Protein AF-A0A7Y7NS50-F1 (afdb_monomer_lite)

Structure (mmCIF, N/CA/C/O backbone):
data_AF-A0A7Y7NS50-F1
#
_entry.id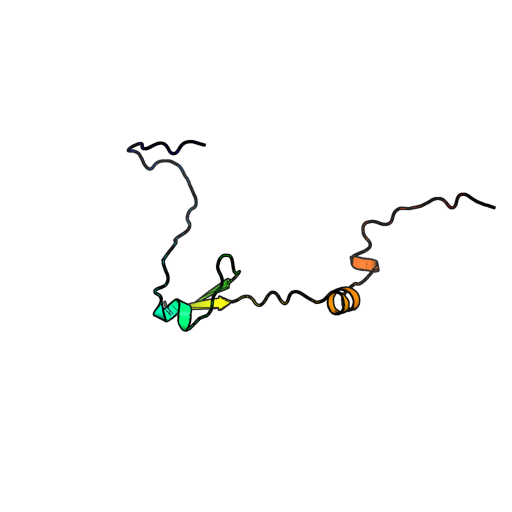   AF-A0A7Y7NS50-F1
#
loop_
_atom_site.group_PDB
_atom_site.id
_atom_site.type_symbol
_atom_site.label_atom_id
_atom_site.label_alt_id
_atom_site.label_comp_id
_atom_site.label_asym_id
_atom_site.label_entity_id
_atom_site.label_seq_id
_atom_site.pdbx_PDB_ins_code
_atom_site.Cartn_x
_atom_site.Cartn_y
_atom_site.Cartn_z
_atom_site.occupancy
_atom_site.B_iso_or_equiv
_atom_site.auth_seq_id
_atom_site.auth_comp_id
_atom_site.auth_asym_id
_atom_site.auth_atom_id
_atom_site.pdbx_PDB_model_num
ATOM 1 N N . MET A 1 1 ? 2.219 32.523 -0.103 1.00 40.81 1 MET A N 1
ATOM 2 C CA . MET A 1 1 ? 0.926 31.965 -0.554 1.00 40.81 1 MET A CA 1
ATOM 3 C C . MET A 1 1 ? -0.045 32.061 0.616 1.00 40.81 1 MET A C 1
ATOM 5 O O . MET A 1 1 ? 0.149 31.368 1.604 1.00 40.81 1 MET A O 1
ATOM 9 N N . GLY A 1 2 ? -0.951 33.042 0.595 1.00 37.78 2 GLY A N 1
ATOM 10 C CA . GLY A 1 2 ? -1.786 33.409 1.746 1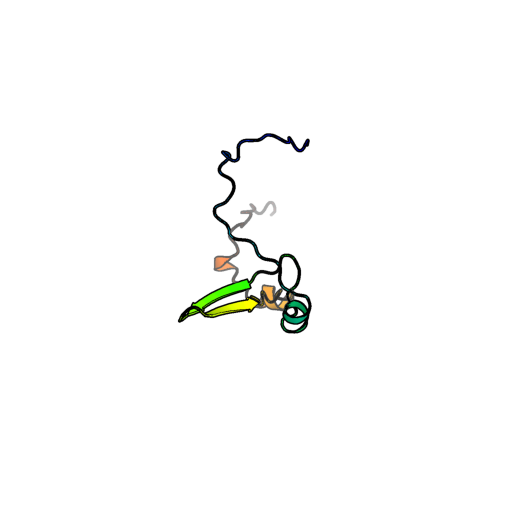.00 37.78 2 GLY A CA 1
ATOM 11 C C . GLY A 1 2 ? -3.098 32.630 1.790 1.00 37.78 2 GLY A C 1
ATOM 12 O O . GLY A 1 2 ? -3.775 32.503 0.773 1.00 37.78 2 GLY A O 1
ATOM 13 N N . TRP A 1 3 ? -3.461 32.140 2.971 1.00 27.67 3 TRP A N 1
ATOM 14 C CA . TRP A 1 3 ? -4.760 31.530 3.235 1.00 27.67 3 TRP A CA 1
ATOM 15 C C . TRP A 1 3 ? -5.789 32.649 3.413 1.00 27.67 3 TRP A C 1
ATOM 17 O O . TRP A 1 3 ? -5.653 33.469 4.322 1.00 27.67 3 TRP A O 1
ATOM 27 N N . LYS A 1 4 ? -6.796 32.723 2.534 1.00 41.41 4 LYS A N 1
ATOM 28 C CA . LYS A 1 4 ? -7.932 33.634 2.714 1.00 41.41 4 LYS A CA 1
ATOM 29 C C . LYS A 1 4 ? -9.060 32.927 3.455 1.00 41.41 4 LYS A C 1
ATOM 31 O O . LYS A 1 4 ? -9.574 31.912 3.000 1.00 41.41 4 LYS A O 1
ATOM 36 N N . THR A 1 5 ? -9.456 33.525 4.571 1.00 60.62 5 THR A N 1
ATOM 37 C CA . THR A 1 5 ? -10.749 33.333 5.218 1.00 60.62 5 THR A CA 1
ATOM 38 C C . THR A 1 5 ? -11.821 34.037 4.382 1.00 60.62 5 THR A C 1
ATOM 40 O O . THR A 1 5 ? -11.657 35.188 3.976 1.00 60.62 5 THR A O 1
ATOM 43 N N . GLY A 1 6 ? -12.909 33.337 4.075 1.00 35.88 6 GLY A N 1
ATOM 44 C CA . GLY A 1 6 ? -14.010 33.880 3.289 1.00 35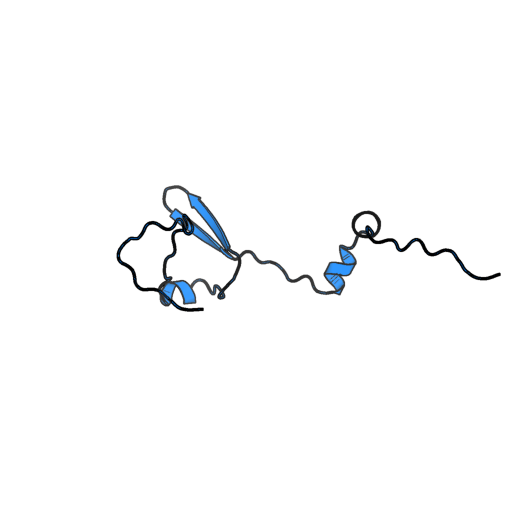.88 6 GLY A CA 1
ATOM 45 C C . GLY A 1 6 ? -15.196 32.931 3.311 1.00 35.88 6 GLY A C 1
ATOM 46 O O . GLY A 1 6 ? -15.166 31.871 2.699 1.00 35.88 6 GLY A O 1
ATOM 47 N N . THR A 1 7 ? -16.221 33.313 4.064 1.00 46.25 7 THR A N 1
ATOM 48 C CA . THR A 1 7 ? -17.570 32.743 4.070 1.00 46.25 7 THR A CA 1
ATOM 49 C C . THR A 1 7 ? -18.098 32.592 2.643 1.00 46.25 7 THR A C 1
ATOM 51 O O . THR A 1 7 ? -18.424 33.584 1.997 1.00 46.25 7 THR A O 1
ATOM 54 N N . GLY A 1 8 ? -18.160 31.355 2.156 1.00 38.34 8 GLY A N 1
ATOM 55 C CA . GLY A 1 8 ? -18.622 31.032 0.808 1.00 38.34 8 GLY A CA 1
ATOM 56 C C . GLY A 1 8 ? -17.861 29.836 0.256 1.00 38.34 8 GLY A C 1
ATOM 57 O O . GLY A 1 8 ? -16.941 29.996 -0.540 1.00 38.34 8 GLY A O 1
ATOM 58 N N . TRP A 1 9 ? -18.222 28.630 0.698 1.00 35.22 9 TRP A N 1
ATOM 59 C CA . TRP A 1 9 ? -17.658 27.394 0.154 1.00 35.22 9 TRP A CA 1
ATOM 60 C C . TRP A 1 9 ? -18.265 27.130 -1.227 1.00 35.22 9 TRP A C 1
ATOM 62 O O . TRP A 1 9 ? -19.231 26.394 -1.381 1.00 35.22 9 TRP A O 1
ATOM 72 N N . GLY A 1 10 ? -17.716 27.813 -2.225 1.00 47.28 10 GLY A N 1
ATOM 73 C CA . GLY A 1 10 ? -18.054 27.679 -3.636 1.00 47.28 10 GLY A CA 1
ATOM 74 C C . GLY A 1 10 ? -16.793 27.757 -4.486 1.00 47.28 10 GLY A C 1
ATOM 75 O O . GLY A 1 10 ? -16.708 28.566 -5.400 1.00 47.28 10 GLY A O 1
ATOM 76 N N . GLY A 1 11 ? -15.787 26.956 -4.138 1.00 44.97 11 GLY A N 1
ATOM 77 C CA . GLY A 1 11 ? -14.652 26.644 -4.998 1.00 44.97 11 GLY A CA 1
ATOM 78 C C . GLY A 1 11 ? -14.615 25.135 -5.167 1.00 44.97 11 GLY A C 1
ATOM 79 O O . GLY A 1 11 ? -14.538 24.421 -4.170 1.00 44.97 11 GLY A O 1
ATOM 80 N N . VAL A 1 12 ? -14.728 24.649 -6.404 1.00 54.16 12 VAL A N 1
ATOM 81 C CA . VAL A 1 12 ? -14.672 23.213 -6.701 1.00 54.16 12 VAL A CA 1
ATOM 82 C C . VAL A 1 12 ? -13.235 22.749 -6.481 1.00 54.16 12 VAL A C 1
ATOM 84 O O . VAL A 1 12 ? -12.392 22.808 -7.371 1.00 54.16 12 VAL A O 1
ATOM 87 N N . MET A 1 13 ? -12.943 22.339 -5.256 1.00 41.88 13 MET A N 1
ATOM 88 C CA . MET A 1 13 ? -11.796 21.513 -4.927 1.00 41.88 13 MET A CA 1
ATOM 89 C C . MET A 1 13 ? -12.344 20.099 -4.741 1.00 41.88 13 MET A C 1
ATOM 91 O O . MET A 1 13 ? -13.339 19.921 -4.049 1.00 41.88 13 MET A O 1
ATOM 95 N N . ASN A 1 14 ? -11.733 19.139 -5.442 1.00 45.84 14 ASN A N 1
ATOM 96 C CA . ASN A 1 14 ? -11.740 17.694 -5.180 1.00 45.84 14 ASN A CA 1
ATOM 97 C C . ASN A 1 14 ? -13.003 17.058 -4.542 1.00 45.84 14 ASN A C 1
ATOM 99 O O . ASN A 1 14 ? -13.278 17.211 -3.360 1.00 45.84 14 ASN A O 1
ATOM 103 N N . ASN A 1 15 ? -13.687 16.170 -5.273 1.00 59.44 15 ASN A N 1
ATOM 104 C CA . ASN A 1 15 ? -14.773 15.334 -4.727 1.00 59.44 15 ASN A CA 1
ATOM 105 C C . ASN A 1 15 ? -14.253 14.136 -3.891 1.00 59.44 15 ASN A C 1
ATOM 107 O O . ASN A 1 15 ? -14.718 13.008 -4.044 1.00 59.44 15 ASN A O 1
ATOM 111 N N . SER A 1 16 ? -13.237 14.355 -3.056 1.00 70.12 16 SER A N 1
ATOM 112 C CA . SER A 1 16 ? -12.569 13.293 -2.299 1.00 70.12 16 SER A CA 1
ATOM 113 C C . SER A 1 16 ? -12.959 13.345 -0.823 1.00 70.12 16 SER A C 1
ATOM 115 O O . SER A 1 16 ? -12.826 14.382 -0.171 1.00 70.12 16 SER A O 1
ATOM 117 N N . LEU A 1 17 ? -13.402 12.208 -0.281 1.00 73.88 17 LEU A N 1
ATOM 118 C CA . LEU A 1 17 ? -13.657 12.036 1.148 1.00 73.88 17 LEU A CA 1
ATOM 119 C C . LEU A 1 17 ? -12.348 11.692 1.865 1.00 73.88 17 LEU A C 1
ATOM 121 O O . LEU A 1 17 ? -11.666 10.739 1.494 1.00 73.88 17 LEU A O 1
ATOM 125 N N . HIS A 1 18 ? -12.025 12.440 2.918 1.00 75.94 18 HIS A N 1
ATOM 126 C CA . HIS A 1 18 ? -10.855 12.184 3.755 1.00 75.94 18 HIS A CA 1
ATOM 127 C C . HIS A 1 18 ? -11.304 11.909 5.191 1.00 75.94 18 HIS A C 1
ATOM 129 O O . HIS A 1 18 ? -12.141 12.630 5.734 1.00 75.94 18 HIS A O 1
ATOM 135 N N . GLY A 1 19 ? -10.732 10.878 5.810 1.00 77.69 19 GLY A N 1
ATOM 136 C CA . GLY A 1 19 ? -10.979 10.503 7.201 1.00 77.69 19 GLY A CA 1
ATOM 137 C C . GLY A 1 19 ? -9.669 10.339 7.966 1.00 77.69 19 GLY A C 1
AT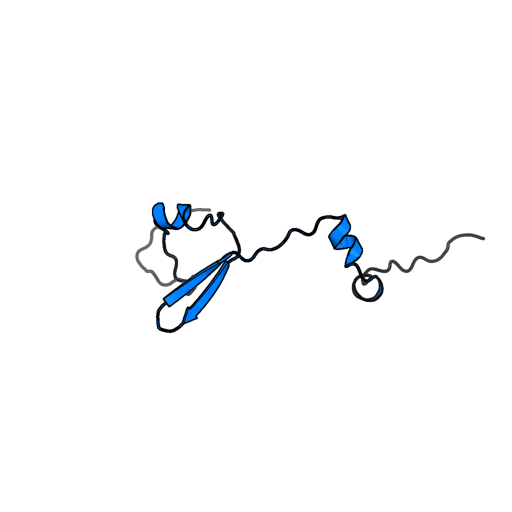OM 138 O O . GLY A 1 19 ? -8.624 10.078 7.373 1.00 77.69 19 GLY A O 1
ATOM 139 N N . ARG A 1 20 ? -9.713 10.503 9.291 1.00 83.38 20 ARG A N 1
ATOM 140 C CA . ARG A 1 20 ? -8.580 10.184 10.169 1.00 83.38 20 ARG A CA 1
ATOM 141 C C . ARG A 1 20 ? -8.704 8.743 10.642 1.00 83.38 20 ARG A C 1
ATOM 143 O O . ARG A 1 20 ? -9.768 8.348 11.111 1.00 83.38 20 ARG A O 1
ATOM 150 N N . LEU A 1 21 ? -7.615 7.987 10.555 1.00 81.44 21 LEU A N 1
ATOM 151 C CA . LEU A 1 21 ? -7.511 6.686 11.206 1.00 81.44 21 LEU A CA 1
ATOM 152 C C . LEU A 1 21 ? -7.161 6.897 12.680 1.00 81.44 21 LEU A C 1
ATOM 154 O O . LEU A 1 21 ? -6.282 7.692 13.009 1.00 81.44 21 LEU A O 1
ATOM 158 N N . SER A 1 22 ? -7.870 6.204 13.565 1.00 84.50 22 SER A N 1
ATOM 159 C CA . SER A 1 22 ? -7.543 6.167 14.990 1.00 84.50 22 SER A CA 1
ATOM 160 C C . SER A 1 22 ? -6.222 5.423 15.227 1.00 84.50 22 SER A C 1
ATOM 162 O O . SER A 1 22 ? -5.887 4.497 14.487 1.00 84.50 22 SER A O 1
ATOM 164 N N . ASP A 1 23 ? -5.495 5.777 16.292 1.00 80.19 23 ASP A N 1
ATOM 165 C CA . ASP A 1 23 ? -4.177 5.200 16.617 1.00 80.19 23 ASP A CA 1
ATOM 166 C C . ASP A 1 23 ? -4.173 3.668 16.705 1.00 80.19 23 ASP A C 1
ATOM 168 O O . ASP A 1 23 ? -3.195 3.019 16.341 1.00 80.19 23 ASP A O 1
ATOM 172 N N . ASN A 1 24 ? -5.259 3.067 17.195 1.00 83.31 24 ASN A N 1
ATOM 173 C CA . ASN A 1 24 ? -5.405 1.612 17.270 1.00 83.31 24 ASN A CA 1
ATOM 174 C C . ASN A 1 24 ? -5.441 0.962 15.878 1.00 83.31 24 ASN A C 1
ATOM 176 O O . ASN A 1 24 ? -4.809 -0.073 15.677 1.00 83.31 24 ASN A O 1
ATOM 180 N N . VAL A 1 25 ? -6.124 1.583 14.914 1.00 81.25 25 VAL A N 1
ATOM 181 C CA . VAL A 1 25 ? -6.192 1.109 13.528 1.00 81.25 25 VAL A CA 1
ATOM 182 C C . VAL A 1 25 ? -4.850 1.317 12.830 1.00 81.25 25 VAL A C 1
ATOM 184 O O . VAL A 1 25 ? -4.366 0.400 12.176 1.00 81.25 25 VAL A O 1
ATOM 187 N N . ALA A 1 26 ? -4.200 2.466 13.036 1.00 78.44 26 ALA A N 1
ATOM 188 C CA . ALA A 1 26 ? -2.879 2.750 12.468 1.00 78.44 26 ALA A CA 1
ATOM 189 C C . ALA A 1 26 ? -1.779 1.805 12.992 1.00 78.44 26 ALA A C 1
ATOM 191 O O . ALA A 1 26 ? -0.856 1.454 12.264 1.00 78.44 26 ALA A O 1
ATOM 192 N N . LYS A 1 27 ? -1.873 1.357 14.251 1.00 76.44 27 LYS A N 1
ATOM 193 C CA . LYS A 1 27 ? -0.951 0.353 14.811 1.00 76.44 27 LYS A CA 1
ATOM 194 C C . LYS A 1 27 ? -1.226 -1.057 14.291 1.00 76.44 27 LYS A C 1
ATOM 196 O O . LYS A 1 27 ? -0.288 -1.823 14.106 1.00 76.44 27 LYS A O 1
ATOM 201 N N . ALA A 1 28 ? -2.497 -1.408 14.092 1.00 80.00 28 ALA A N 1
ATOM 202 C CA . ALA A 1 28 ? -2.898 -2.725 13.600 1.00 80.00 28 ALA A CA 1
ATOM 203 C C . ALA A 1 28 ? -2.632 -2.901 12.095 1.00 80.00 28 ALA A C 1
ATOM 205 O O . ALA A 1 28 ? -2.359 -4.008 11.640 1.00 80.00 28 ALA A O 1
ATOM 206 N N . ALA A 1 29 ? -2.689 -1.809 11.336 1.00 76.81 29 ALA A N 1
ATOM 207 C CA . ALA A 1 29 ? -2.335 -1.747 9.929 1.00 76.81 29 ALA A CA 1
ATOM 208 C C . ALA A 1 29 ? -1.232 -0.691 9.770 1.00 76.81 29 ALA A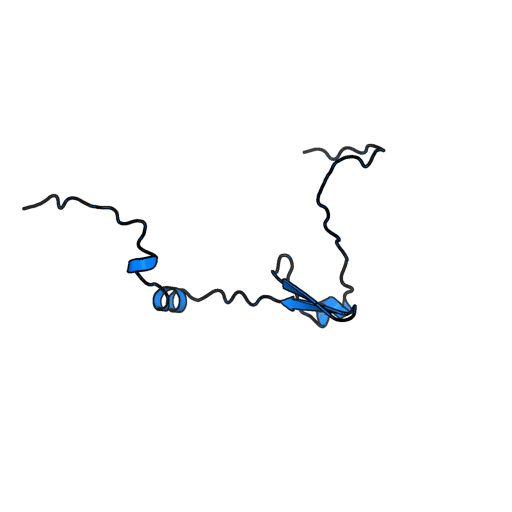 C 1
ATOM 210 O O . ALA A 1 29 ? -1.575 0.485 9.634 1.00 76.81 29 ALA A O 1
ATOM 211 N N . PRO A 1 30 ? 0.063 -1.078 9.825 1.00 73.94 30 PRO A N 1
ATOM 212 C CA . PRO A 1 30 ? 1.192 -0.152 9.744 1.00 73.94 30 PRO A CA 1
ATOM 213 C C . PRO A 1 30 ? 1.285 0.446 8.336 1.00 73.94 30 PRO A C 1
ATOM 215 O O . PRO A 1 30 ? 2.079 0.023 7.499 1.00 73.94 30 PRO A O 1
ATOM 218 N N . LEU A 1 31 ? 0.407 1.407 8.070 1.00 76.62 31 LEU A N 1
ATOM 219 C CA . LEU A 1 31 ? 0.366 2.207 6.863 1.00 76.62 31 LEU A CA 1
ATOM 220 C C . LEU A 1 31 ? 1.282 3.412 7.064 1.00 76.62 31 LEU A C 1
ATOM 222 O O . LEU A 1 31 ? 1.217 4.092 8.091 1.00 76.62 31 LEU A O 1
ATOM 226 N N . CYS A 1 32 ? 2.128 3.684 6.080 1.00 79.44 32 CYS A N 1
ATOM 227 C CA . CYS A 1 32 ? 2.975 4.867 6.075 1.00 79.44 32 CYS A CA 1
ATOM 228 C C . CYS A 1 32 ? 2.214 6.080 5.509 1.00 79.44 32 CYS A C 1
ATOM 230 O O . CYS A 1 32 ? 1.329 5.918 4.662 1.00 79.44 32 CYS A O 1
ATOM 232 N N . PRO A 1 33 ? 2.570 7.308 5.926 1.00 75.44 33 PRO A N 1
ATOM 233 C CA . PRO A 1 33 ? 2.155 8.517 5.220 1.00 75.44 33 PRO A CA 1
ATOM 234 C C . PRO A 1 33 ? 2.507 8.422 3.729 1.00 75.44 33 PRO A C 1
ATOM 236 O O . PRO A 1 33 ? 3.542 7.858 3.377 1.00 75.44 33 PRO A O 1
ATOM 239 N N . ASP A 1 34 ? 1.628 8.938 2.869 1.00 77.25 34 ASP A N 1
ATOM 240 C CA . ASP A 1 34 ? 1.772 8.942 1.402 1.00 77.25 34 ASP A CA 1
ATOM 241 C C . ASP A 1 34 ? 1.879 7.556 0.734 1.00 77.25 34 ASP A C 1
ATOM 243 O O . ASP A 1 34 ? 2.172 7.443 -0.458 1.00 77.25 34 ASP A O 1
ATOM 247 N N . GLN A 1 35 ? 1.591 6.479 1.470 1.00 81.88 35 GLN A N 1
ATOM 248 C CA . GLN A 1 35 ? 1.583 5.131 0.918 1.00 81.88 35 GLN A CA 1
ATOM 249 C C . GLN A 1 35 ? 0.396 4.914 -0.029 1.00 81.88 35 GLN A C 1
ATOM 251 O O . GLN A 1 35 ? -0.753 5.225 0.289 1.00 81.88 35 GLN A O 1
ATOM 256 N N . MET A 1 36 ? 0.657 4.278 -1.174 1.00 83.25 36 MET A N 1
ATOM 257 C CA . MET A 1 36 ? -0.412 3.805 -2.050 1.00 83.25 36 MET A CA 1
ATOM 258 C C . MET A 1 36 ? -1.147 2.610 -1.438 1.00 83.25 36 MET A C 1
ATOM 260 O O . MET A 1 36 ? -0.545 1.625 -1.002 1.00 83.25 36 MET A O 1
ATOM 264 N N . VAL A 1 37 ? -2.474 2.674 -1.463 1.00 86.94 37 VAL A N 1
ATOM 265 C CA . VAL A 1 37 ? -3.358 1.624 -0.957 1.00 86.94 37 VAL A CA 1
ATOM 266 C C . VAL A 1 37 ? -4.390 1.250 -2.009 1.00 86.94 37 VAL A C 1
ATOM 268 O O . VAL A 1 37 ? -4.826 2.076 -2.812 1.00 86.94 37 VAL A O 1
ATOM 271 N N . ARG A 1 38 ? -4.799 -0.013 -1.997 1.00 88.00 38 ARG A N 1
ATOM 272 C CA . ARG A 1 38 ? -5.961 -0.497 -2.726 1.00 88.00 38 ARG A CA 1
ATOM 273 C C . ARG A 1 38 ? -7.158 -0.446 -1.790 1.00 88.00 38 ARG A C 1
ATOM 275 O O . ARG A 1 38 ? -7.074 -0.931 -0.666 1.00 88.00 38 ARG A O 1
ATOM 282 N N . VAL A 1 39 ? -8.259 0.110 -2.277 1.00 88.19 39 VAL A N 1
ATOM 283 C CA . VAL A 1 39 ? -9.530 0.152 -1.554 1.00 88.19 39 VAL A CA 1
ATOM 284 C C . VAL A 1 39 ? -10.523 -0.738 -2.288 1.00 88.19 39 VAL A C 1
ATOM 286 O O . VAL A 1 39 ? -10.735 -0.561 -3.488 1.00 88.19 39 VAL A O 1
ATOM 289 N N . LEU A 1 40 ? -11.105 -1.699 -1.578 1.00 90.62 40 LEU A N 1
ATOM 290 C CA . LEU A 1 40 ? -12.238 -2.494 -2.044 1.00 90.62 40 LEU A CA 1
ATOM 291 C C . LEU A 1 40 ? -13.447 -2.206 -1.163 1.00 90.62 40 LEU A C 1
ATOM 293 O O . LEU A 1 40 ? -13.302 -1.983 0.040 1.00 90.62 40 LEU A O 1
ATOM 297 N N . VAL A 1 41 ? -14.628 -2.221 -1.775 1.00 92.31 41 VAL A N 1
ATOM 298 C CA . VAL A 1 41 ? -15.902 -2.085 -1.074 1.00 92.31 41 VAL A CA 1
ATOM 299 C C . VAL A 1 41 ? -16.769 -3.275 -1.443 1.00 92.31 41 VAL A C 1
ATOM 301 O O . VAL A 1 41 ? -17.140 -3.424 -2.605 1.00 92.31 41 VAL A O 1
ATOM 304 N N . GLU A 1 42 ? -17.083 -4.104 -0.456 1.00 93.44 42 GLU A N 1
ATOM 305 C CA . GLU A 1 42 ? -17.927 -5.291 -0.608 1.00 93.44 42 GLU A CA 1
ATOM 306 C C . GLU A 1 42 ? -18.926 -5.326 0.548 1.00 93.44 42 GLU A C 1
ATOM 308 O O . GLU A 1 42 ? -18.533 -5.174 1.700 1.00 93.44 42 GLU A O 1
ATOM 313 N N . ASP A 1 43 ? -20.223 -5.448 0.252 1.00 93.31 43 ASP A N 1
ATOM 314 C CA . ASP A 1 43 ? -21.308 -5.534 1.249 1.00 93.31 43 ASP A CA 1
ATOM 315 C C . ASP A 1 43 ? -21.287 -4.447 2.348 1.00 93.31 43 ASP A C 1
ATOM 317 O O . ASP A 1 43 ? -21.675 -4.667 3.494 1.00 93.31 43 ASP A O 1
ATOM 321 N N . GLY A 1 44 ? -20.824 -3.240 2.006 1.00 90.38 44 GLY A N 1
ATOM 322 C CA . GLY A 1 44 ? -20.695 -2.123 2.951 1.00 90.38 44 GLY A CA 1
ATOM 323 C C . GLY A 1 44 ? -19.436 -2.167 3.827 1.00 90.38 44 GLY A C 1
ATOM 324 O O . GLY A 1 44 ? -19.224 -1.258 4.630 1.00 90.38 44 GLY A O 1
ATOM 325 N N . LEU A 1 45 ? -18.576 -3.171 3.651 1.00 90.31 45 LEU A N 1
ATOM 326 C CA . LEU A 1 45 ? -17.251 -3.251 4.251 1.00 90.31 45 LEU A CA 1
ATOM 327 C C . LEU A 1 45 ? -16.214 -2.597 3.335 1.00 90.31 45 LEU A C 1
ATOM 329 O O . LEU A 1 45 ? -16.110 -2.923 2.154 1.00 90.31 45 LEU A O 1
ATOM 333 N N . VAL A 1 46 ? -15.407 -1.699 3.901 1.00 89.12 46 VAL A N 1
ATOM 334 C CA . VAL A 1 46 ? -14.272 -1.085 3.206 1.00 89.12 46 VAL A CA 1
ATOM 335 C C . VAL A 1 46 ? -12.989 -1.792 3.627 1.00 89.12 46 VAL A C 1
ATOM 337 O O . VAL A 1 46 ? -12.571 -1.689 4.780 1.00 89.12 46 VAL A O 1
ATOM 340 N N . THR A 1 47 ? -12.343 -2.477 2.686 1.00 89.38 47 THR A N 1
ATOM 341 C CA . THR A 1 47 ? -11.042 -3.120 2.895 1.00 89.38 47 THR A CA 1
ATOM 342 C C . THR A 1 47 ? -9.948 -2.262 2.278 1.00 89.38 47 THR A C 1
ATOM 344 O O . THR A 1 47 ? -9.980 -1.967 1.083 1.00 89.38 47 THR A O 1
ATOM 347 N N . ILE A 1 48 ? -8.972 -1.867 3.095 1.00 88.12 48 ILE A N 1
ATOM 348 C CA . ILE A 1 48 ? -7.812 -1.079 2.675 1.00 88.12 48 ILE A CA 1
ATOM 349 C C . ILE A 1 48 ? -6.582 -1.973 2.777 1.00 88.12 48 ILE A C 1
ATOM 351 O O . ILE A 1 48 ? -6.229 -2.432 3.862 1.00 88.12 48 ILE A O 1
ATOM 355 N N . THR A 1 49 ? -5.924 -2.222 1.649 1.00 87.06 49 THR A N 1
ATOM 356 C CA . THR A 1 49 ? -4.726 -3.065 1.583 1.00 87.06 49 THR A CA 1
ATOM 357 C C . THR A 1 49 ? -3.551 -2.245 1.062 1.00 87.06 49 THR A C 1
ATOM 359 O O . THR A 1 49 ? -3.694 -1.596 0.022 1.00 87.06 49 THR A O 1
ATOM 362 N N . PRO A 1 50 ? -2.383 -2.256 1.730 1.00 84.94 50 PRO A N 1
ATOM 363 C CA . PRO A 1 50 ? -1.200 -1.590 1.206 1.00 84.94 50 PRO A CA 1
ATOM 364 C C . PRO A 1 50 ? -0.829 -2.172 -0.159 1.00 84.94 50 PRO A C 1
ATOM 366 O O . PRO A 1 50 ? -0.761 -3.391 -0.333 1.00 84.94 50 PRO A O 1
ATOM 369 N N . VAL A 1 51 ? -0.572 -1.304 -1.136 1.00 84.38 51 VAL A N 1
ATOM 370 C CA . VAL A 1 51 ? 0.051 -1.738 -2.384 1.00 84.38 51 VAL A CA 1
ATOM 371 C C . VAL A 1 51 ? 1.530 -1.887 -2.084 1.00 84.38 51 VAL A C 1
ATOM 373 O O . VAL A 1 51 ? 2.228 -0.897 -1.872 1.00 84.38 51 VAL A O 1
ATOM 376 N N . ASN A 1 52 ? 2.010 -3.129 -2.039 1.00 71.94 52 ASN A N 1
ATOM 377 C CA . ASN A 1 52 ? 3.439 -3.381 -1.972 1.00 71.94 52 ASN A CA 1
ATOM 378 C C . ASN A 1 52 ? 4.031 -3.067 -3.346 1.00 71.94 52 ASN A C 1
ATOM 380 O O . ASN A 1 52 ? 4.123 -3.931 -4.220 1.00 71.94 52 ASN A O 1
ATOM 384 N N . VAL A 1 53 ? 4.368 -1.799 -3.561 1.00 66.00 53 VAL A N 1
ATOM 385 C CA . VAL A 1 53 ? 5.279 -1.429 -4.633 1.00 66.00 53 VAL A CA 1
ATOM 386 C C . VAL A 1 53 ? 6.628 -1.939 -4.156 1.00 66.00 53 VAL A C 1
ATOM 388 O O . VAL A 1 53 ? 7.326 -1.246 -3.426 1.00 66.00 53 VAL A O 1
ATOM 391 N N . MET A 1 54 ? 6.952 -3.198 -4.469 1.00 63.97 54 MET A N 1
ATOM 392 C CA . MET A 1 54 ? 8.316 -3.669 -4.279 1.00 63.97 54 MET A CA 1
ATOM 393 C C . MET A 1 54 ? 9.194 -2.703 -5.063 1.00 63.97 54 MET A C 1
ATOM 395 O O . MET A 1 54 ? 9.136 -2.672 -6.295 1.00 63.97 54 MET A O 1
ATOM 399 N N . GLU A 1 55 ? 9.964 -1.885 -4.352 1.00 65.75 55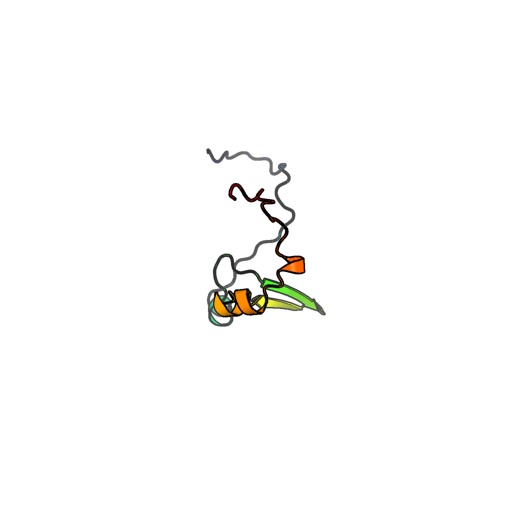 GLU A N 1
ATOM 400 C CA . GLU A 1 55 ? 11.078 -1.183 -4.957 1.00 65.75 55 GLU A CA 1
ATOM 401 C C . GLU A 1 55 ? 12.040 -2.269 -5.422 1.00 65.75 55 GLU A C 1
ATOM 403 O O . GLU A 1 55 ? 12.806 -2.834 -4.643 1.00 65.75 55 GLU A O 1
ATOM 408 N N . LEU A 1 56 ? 11.901 -2.651 -6.691 1.00 73.69 56 LEU A N 1
ATOM 409 C CA . LEU A 1 56 ? 12.777 -3.625 -7.309 1.00 73.69 56 LEU A CA 1
ATOM 410 C C . LEU A 1 56 ? 14.205 -3.114 -7.129 1.00 73.69 56 LEU A C 1
ATOM 412 O O . LEU A 1 56 ? 14.517 -1.978 -7.511 1.00 73.69 56 LEU A O 1
ATOM 416 N N . THR A 1 57 ? 15.071 -3.948 -6.558 1.00 81.44 57 THR A N 1
ATOM 417 C CA . THR A 1 57 ? 16.494 -3.623 -6.461 1.00 81.44 57 THR A CA 1
ATOM 418 C C . THR A 1 57 ? 17.056 -3.401 -7.864 1.00 81.44 57 THR A C 1
ATOM 420 O O . THR A 1 57 ? 16.477 -3.846 -8.860 1.00 81.44 57 THR A O 1
ATOM 423 N N . LEU A 1 58 ? 18.201 -2.725 -7.974 1.00 82.56 58 LEU A N 1
ATOM 424 C CA . LEU A 1 58 ? 18.844 -2.513 -9.273 1.00 82.56 58 LEU A CA 1
ATOM 425 C C . LEU A 1 58 ? 19.005 -3.833 -10.053 1.00 82.56 58 LEU A C 1
ATOM 427 O O . LEU A 1 58 ? 18.672 -3.889 -11.232 1.00 82.56 58 LEU A O 1
ATOM 431 N N . GLU A 1 59 ? 19.427 -4.904 -9.380 1.00 84.50 59 GLU A N 1
ATOM 432 C CA . GLU A 1 59 ? 19.588 -6.239 -9.971 1.00 84.50 59 GLU A CA 1
ATOM 433 C C . GLU A 1 59 ? 18.267 -6.813 -10.508 1.00 84.50 59 GLU A C 1
ATOM 435 O O . GLU A 1 59 ? 18.216 -7.367 -11.609 1.00 84.50 59 GLU A O 1
ATOM 440 N N . GLN A 1 60 ? 17.170 -6.637 -9.770 1.00 83.75 60 GLN A N 1
ATOM 441 C CA . GLN A 1 60 ? 15.842 -7.095 -10.184 1.00 83.75 60 GLN A CA 1
ATOM 442 C C . GLN A 1 60 ? 15.290 -6.262 -11.346 1.00 83.75 60 GLN A C 1
ATOM 444 O O . GLN A 1 60 ? 14.696 -6.810 -12.273 1.00 83.75 60 GLN A O 1
ATOM 449 N N . ARG A 1 61 ? 15.527 -4.945 -11.338 1.00 84.38 61 ARG A N 1
ATOM 450 C CA . ARG A 1 61 ? 15.160 -4.048 -12.444 1.00 84.38 61 ARG A CA 1
ATOM 451 C C . ARG A 1 61 ? 15.911 -4.408 -13.720 1.00 84.38 61 ARG A C 1
ATOM 453 O O . ARG A 1 61 ? 15.294 -4.453 -14.777 1.00 84.38 61 ARG A O 1
ATOM 460 N N . LEU A 1 62 ? 17.208 -4.702 -13.615 1.00 85.12 62 LEU A N 1
ATOM 461 C CA . LEU A 1 62 ? 18.032 -5.153 -14.739 1.00 85.12 62 LEU A CA 1
ATOM 462 C C . LEU A 1 62 ? 17.582 -6.520 -15.266 1.00 85.12 62 LEU A C 1
ATOM 464 O O . LEU A 1 62 ? 17.547 -6.720 -16.473 1.00 85.12 62 LEU A O 1
ATOM 468 N N . SER A 1 63 ? 17.169 -7.434 -14.386 1.00 84.06 63 SER A N 1
ATOM 469 C CA . SER A 1 63 ? 16.664 -8.756 -14.791 1.00 84.06 63 SER A CA 1
ATOM 470 C C . SER A 1 63 ? 15.347 -8.690 -15.579 1.00 84.06 63 SER A C 1
ATOM 472 O O . SER A 1 63 ? 15.079 -9.554 -16.407 1.00 84.06 63 SER A O 1
ATOM 474 N N . LEU A 1 64 ? 14.519 -7.671 -15.329 1.00 83.94 64 LEU A N 1
ATOM 475 C CA . LEU A 1 64 ? 13.260 -7.427 -16.045 1.00 83.94 64 LEU A CA 1
ATOM 476 C C . LEU A 1 64 ? 13.426 -6.495 -17.258 1.00 83.94 64 LEU A C 1
ATOM 478 O O . LEU A 1 64 ? 12.470 -6.272 -18.006 1.00 83.94 64 LEU A O 1
ATOM 482 N N . PHE A 1 65 ? 14.617 -5.927 -17.452 1.00 80.12 65 PHE A N 1
ATOM 483 C CA . PHE A 1 65 ? 14.883 -4.974 -18.517 1.00 80.12 65 PHE A CA 1
ATOM 484 C C . PHE A 1 65 ? 14.977 -5.686 -19.872 1.00 80.12 65 PHE A C 1
ATOM 486 O O . PHE A 1 65 ? 15.974 -6.318 -20.205 1.00 80.12 65 PHE A O 1
ATOM 493 N N . ASP A 1 66 ? 13.921 -5.557 -20.673 1.00 81.25 66 ASP A N 1
ATOM 494 C CA . ASP A 1 66 ? 13.900 -5.955 -22.084 1.00 81.25 66 ASP A CA 1
ATOM 495 C C . ASP A 1 66 ? 14.379 -4.787 -22.976 1.00 81.25 66 ASP A C 1
ATOM 497 O O . ASP A 1 66 ? 13.637 -3.810 -23.130 1.00 81.25 66 ASP A O 1
ATOM 501 N N . PRO A 1 67 ? 15.586 -4.841 -23.568 1.00 78.00 67 PRO A N 1
ATOM 502 C CA . PRO A 1 67 ? 16.122 -3.749 -24.380 1.00 78.00 67 PRO A CA 1
ATOM 503 C C . PRO A 1 67 ? 15.295 -3.465 -25.641 1.00 78.00 67 PRO A C 1
ATOM 505 O O . PRO A 1 67 ? 15.286 -2.328 -26.102 1.00 78.00 67 PRO A O 1
ATOM 508 N N . ALA A 1 68 ? 14.554 -4.441 -26.177 1.00 77.62 68 ALA A N 1
ATOM 509 C CA . ALA A 1 68 ? 13.705 -4.224 -27.350 1.00 77.62 68 ALA A CA 1
ATOM 510 C C . ALA A 1 68 ? 12.434 -3.426 -27.016 1.00 77.62 68 ALA A C 1
ATOM 512 O O . ALA A 1 68 ? 11.897 -2.729 -27.875 1.00 77.62 68 ALA A O 1
ATOM 513 N N . LYS A 1 69 ? 11.951 -3.514 -25.770 1.00 78.81 69 LYS A N 1
ATOM 514 C CA . LYS A 1 69 ? 10.762 -2.784 -25.297 1.00 78.81 69 LYS A CA 1
ATOM 515 C C . LYS A 1 69 ? 11.098 -1.471 -24.602 1.00 78.81 69 LYS A C 1
ATOM 517 O O . LYS A 1 69 ? 10.305 -0.538 -24.656 1.00 78.81 69 LYS A O 1
ATOM 522 N N . HIS A 1 70 ? 12.241 -1.409 -23.928 1.00 80.75 70 HIS A N 1
ATOM 523 C CA . HIS A 1 70 ? 12.618 -0.279 -23.078 1.00 80.75 70 HIS A CA 1
ATOM 524 C C . HIS A 1 70 ? 13.733 0.589 -23.674 1.00 80.75 70 HIS A C 1
ATOM 526 O O . HIS A 1 70 ? 13.984 1.680 -23.173 1.00 80.75 70 HIS A O 1
ATOM 532 N N . GLY A 1 71 ? 14.389 0.148 -24.750 1.00 69.62 71 GLY A N 1
ATOM 533 C CA . GLY A 1 71 ? 15.436 0.896 -25.448 1.00 69.62 71 GLY A CA 1
ATOM 534 C C . GLY A 1 71 ? 14.895 1.965 -26.397 1.00 69.62 71 GLY A C 1
ATOM 535 O O . GLY A 1 71 ? 15.366 2.057 -27.522 1.00 69.62 71 GLY A O 1
ATOM 536 N N . GLY A 1 72 ? 13.883 2.741 -25.994 1.00 69.75 72 GLY A N 1
ATOM 537 C CA . GLY A 1 72 ? 13.262 3.766 -26.850 1.00 69.75 72 GLY A CA 1
ATOM 538 C C . GLY A 1 72 ? 14.177 4.954 -27.169 1.00 69.75 72 GLY A C 1
ATOM 539 O O . GLY A 1 72 ? 13.969 5.649 -28.158 1.00 69.75 72 GLY A O 1
ATOM 540 N N . GLU A 1 73 ? 15.219 5.157 -26.366 1.00 65.31 73 GLU A N 1
ATOM 541 C CA . GLU A 1 73 ? 16.209 6.218 -26.548 1.00 65.31 73 GLU A CA 1
ATOM 542 C C . GLU A 1 73 ? 17.505 5.635 -27.121 1.00 65.31 73 GLU A C 1
ATOM 544 O O . GLU A 1 73 ? 18.555 5.619 -26.481 1.00 65.31 73 GLU A O 1
ATOM 549 N N . VAL A 1 74 ? 17.438 5.109 -28.347 1.00 69.00 74 VAL A N 1
ATOM 550 C CA . VAL A 1 74 ? 18.657 4.805 -29.105 1.00 69.00 74 VAL A CA 1
ATOM 551 C C . VAL A 1 74 ? 19.196 6.118 -29.656 1.00 69.00 74 VAL A C 1
ATOM 553 O O . VAL A 1 74 ? 18.629 6.698 -30.581 1.00 69.00 74 VAL A O 1
ATOM 556 N N . MET A 1 75 ? 20.315 6.590 -29.107 1.00 71.12 75 MET A N 1
ATOM 557 C CA . MET A 1 75 ? 21.115 7.606 -29.784 1.00 71.12 75 MET A CA 1
ATOM 558 C C . MET A 1 75 ? 21.752 6.940 -31.005 1.00 71.12 75 MET A C 1
ATOM 560 O O . MET A 1 75 ? 22.745 6.224 -30.878 1.00 71.12 75 MET A O 1
ATOM 564 N N . THR A 1 76 ? 21.156 7.124 -32.185 1.00 71.06 76 THR A N 1
ATOM 565 C CA . THR A 1 76 ? 21.764 6.714 -33.454 1.00 71.06 76 THR A CA 1
ATOM 566 C C . THR A 1 76 ? 23.051 7.515 -33.638 1.00 71.06 76 THR A C 1
ATOM 568 O O . THR A 1 76 ? 23.019 8.658 -34.086 1.00 71.06 76 THR A O 1
ATOM 571 N N . ALA A 1 77 ? 24.181 6.950 -33.221 1.00 71.62 77 ALA A N 1
ATOM 572 C CA . ALA A 1 77 ? 25.488 7.562 -33.390 1.00 71.62 77 ALA A CA 1
ATOM 573 C C . ALA A 1 77 ? 26.091 7.109 -34.723 1.00 71.62 77 ALA A C 1
ATOM 575 O O . ALA A 1 77 ? 26.196 5.912 -34.993 1.00 71.62 77 ALA A O 1
ATOM 576 N N . GLU A 1 78 ? 26.491 8.068 -35.555 1.00 76.12 78 GLU A N 1
ATOM 577 C CA . GLU A 1 78 ? 27.342 7.797 -36.710 1.00 76.12 78 GLU A CA 1
ATOM 578 C C . GLU A 1 78 ? 28.754 7.473 -36.210 1.00 76.12 78 GLU A C 1
ATOM 580 O O . GLU A 1 78 ? 29.317 8.192 -35.380 1.00 76.12 78 GLU A O 1
ATOM 585 N N . LEU A 1 79 ? 29.314 6.354 -36.674 1.00 75.44 79 LEU A N 1
ATOM 586 C CA . LEU A 1 79 ? 30.656 5.926 -36.298 1.00 75.44 79 LEU A CA 1
ATOM 587 C C . LEU A 1 79 ? 31.667 6.847 -36.990 1.00 75.44 79 LEU A C 1
ATOM 589 O O . LEU A 1 79 ? 31.995 6.671 -38.159 1.00 75.44 79 LEU A O 1
ATOM 593 N N . LEU A 1 80 ? 32.143 7.858 -36.267 1.00 70.88 80 LEU A N 1
ATOM 594 C CA . LEU A 1 80 ? 33.211 8.732 -36.741 1.00 70.88 80 LEU A CA 1
ATOM 595 C C . LEU A 1 80 ? 34.564 8.053 -36.491 1.00 70.88 80 LEU A C 1
ATOM 597 O O . LEU A 1 80 ? 35.143 8.187 -35.414 1.00 70.88 80 LEU A O 1
ATOM 601 N N . GLY A 1 81 ? 35.061 7.317 -37.487 1.00 69.44 81 GLY A N 1
ATOM 602 C CA . GLY A 1 81 ? 36.435 6.809 -37.504 1.00 69.44 81 GLY A CA 1
ATOM 603 C C . GLY A 1 81 ? 36.660 5.630 -38.455 1.00 69.44 81 GLY A C 1
ATOM 604 O O . GLY A 1 81 ? 35.970 4.618 -38.362 1.00 69.44 81 GLY A O 1
ATOM 605 N N . THR A 1 82 ? 37.661 5.768 -39.327 1.00 54.84 82 THR A N 1
ATOM 606 C CA . THR A 1 82 ? 38.381 4.681 -40.020 1.00 54.84 82 THR A CA 1
ATOM 607 C C . THR A 1 82 ? 39.830 4.697 -39.577 1.00 54.84 82 THR A C 1
ATOM 609 O O . THR A 1 82 ? 40.371 5.828 -39.523 1.00 54.84 82 THR A O 1
#

Foldseek 3Di:
DDDDDDDDPPDDDDPDDDDDDDPVRCVVPVDDPPFDWDWDADPNDIDTGTDPPPPQDPVRVVVPDDCVVPVPPPPPDDPPDD

Secondary structure (DSSP, 8-state):
-PPPP-S---S--------PPPHHHHHHS-PPTT--EEEEEETTEEEEEE-------HHHHHHT--HHHH------------

Radius of gyration: 23.84 Å; chains: 1; bounding box: 60×43×57 Å

Sequence (82 aa):
MGWKTGTGWGGVMNNSLHGRLSDNVAKAAPLCPDQMVRVLVEDGLVTITPVNVMELTLEQRLSLFDPAKHGGEVMTAELLGT

pLDDT: mean 72.77, std 15.88, range [27.67, 93.44]